Protein AF-A4EX62-F1 (afdb_monomer)

Solvent-accessible surface area (backbone atoms only — not comparable to full-atom values): 4012 Å²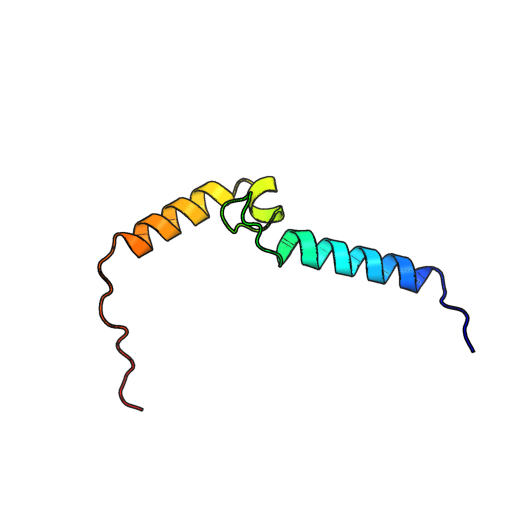 total; per-residue (Å²): 140,83,83,84,51,76,68,55,58,54,53,51,50,52,53,47,51,50,42,50,33,68,69,36,63,34,72,95,57,77,58,35,28,54,46,37,53,73,74,65,45,42,66,60,54,51,54,51,51,50,55,54,71,68,43,76,82,70,75,80,79,74,67,85,128

Structure (mmCIF, N/CA/C/O backbone):
data_AF-A4EX62-F1
#
_entry.id   AF-A4EX62-F1
#
loop_
_atom_site.group_PDB
_atom_site.id
_atom_site.type_symbol
_atom_site.label_atom_id
_atom_site.label_alt_id
_atom_site.label_comp_id
_atom_site.label_asym_id
_atom_site.label_entity_id
_atom_site.label_seq_id
_atom_site.pdbx_PDB_ins_code
_atom_site.Cartn_x
_atom_site.Cartn_y
_atom_site.Cartn_z
_atom_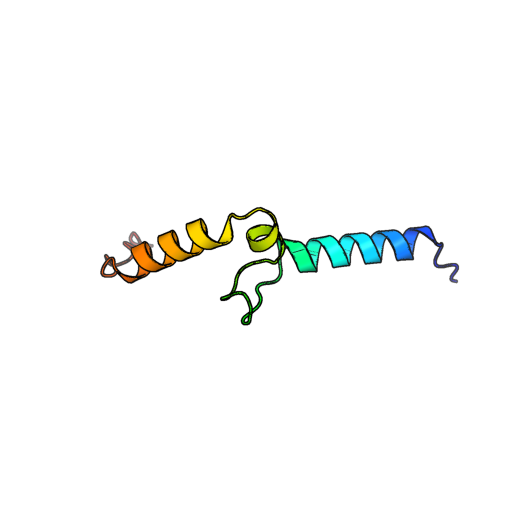site.occupancy
_atom_site.B_iso_or_equiv
_atom_site.auth_seq_id
_atom_site.auth_comp_id
_atom_site.auth_asym_id
_atom_site.auth_atom_id
_atom_site.pdbx_PDB_model_num
ATOM 1 N N . MET A 1 1 ? 34.334 0.777 -20.141 1.00 50.00 1 MET A N 1
ATOM 2 C CA . MET A 1 1 ? 33.283 1.118 -19.151 1.00 50.00 1 MET A CA 1
ATOM 3 C C . MET A 1 1 ? 32.329 2.079 -19.858 1.00 50.00 1 MET A C 1
ATOM 5 O O . MET A 1 1 ? 32.823 3.071 -20.355 1.00 50.00 1 MET A O 1
ATOM 9 N N . CYS A 1 2 ? 31.030 1.870 -20.050 1.00 49.69 2 CYS A N 1
ATOM 10 C CA . CYS A 1 2 ? 30.063 1.022 -19.368 1.00 49.69 2 CYS A CA 1
ATOM 11 C C . CYS A 1 2 ? 28.888 0.768 -20.336 1.00 49.69 2 CYS A C 1
ATOM 13 O O . CYS A 1 2 ? 28.285 1.721 -20.822 1.00 49.69 2 CYS A O 1
ATOM 15 N N . CYS A 1 3 ? 28.565 -0.495 -20.620 1.00 54.88 3 CYS A N 1
ATOM 16 C CA . CYS A 1 3 ? 27.282 -0.864 -21.215 1.00 54.88 3 CYS A CA 1
ATOM 17 C C . CYS A 1 3 ? 26.361 -1.237 -20.050 1.00 54.88 3 CYS A C 1
ATOM 19 O O . CYS A 1 3 ? 26.436 -2.359 -19.555 1.00 54.88 3 CYS A O 1
ATOM 21 N N . ARG A 1 4 ? 25.519 -0.312 -19.570 1.00 59.12 4 ARG A N 1
ATOM 22 C CA . ARG A 1 4 ? 24.373 -0.702 -18.735 1.00 59.12 4 ARG A CA 1
ATOM 23 C C . ARG A 1 4 ? 23.408 -1.459 -19.645 1.00 59.12 4 ARG A C 1
ATOM 25 O O . ARG A 1 4 ? 22.692 -0.858 -20.438 1.00 59.12 4 ARG A O 1
ATOM 32 N N . ALA A 1 5 ? 23.490 -2.785 -19.613 1.00 68.06 5 ALA A N 1
ATOM 33 C CA . ALA A 1 5 ? 22.652 -3.658 -20.421 1.00 68.06 5 ALA A CA 1
ATOM 34 C C . ALA A 1 5 ? 21.174 -3.475 -20.038 1.00 68.06 5 ALA A C 1
ATOM 36 O O . ALA A 1 5 ? 20.859 -3.241 -18.874 1.00 68.06 5 ALA A O 1
ATOM 37 N N . ALA A 1 6 ? 20.260 -3.634 -20.998 1.00 64.25 6 ALA A N 1
ATOM 38 C CA . ALA A 1 6 ? 18.813 -3.455 -20.811 1.00 64.25 6 ALA A CA 1
ATOM 39 C C . ALA A 1 6 ? 18.207 -4.265 -19.639 1.00 64.25 6 ALA A C 1
ATOM 41 O O . ALA A 1 6 ? 17.161 -3.897 -19.106 1.00 64.25 6 ALA A O 1
ATOM 42 N N . GLY A 1 7 ? 18.880 -5.333 -19.192 1.00 72.19 7 GLY A N 1
ATOM 43 C CA . GLY A 1 7 ? 18.506 -6.085 -17.992 1.00 72.19 7 GLY A CA 1
ATOM 44 C C . GLY A 1 7 ? 18.618 -5.297 -16.679 1.00 72.19 7 GLY A C 1
ATOM 45 O O . GLY A 1 7 ? 17.904 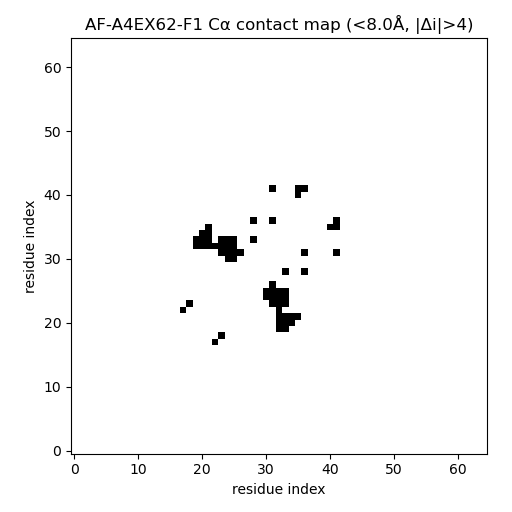-5.615 -15.734 1.00 72.19 7 GLY A O 1
ATOM 46 N N . ASP A 1 8 ? 19.462 -4.264 -16.600 1.00 86.19 8 ASP A N 1
ATOM 47 C CA . ASP A 1 8 ? 19.620 -3.420 -15.402 1.00 86.19 8 ASP A CA 1
ATOM 48 C C . ASP A 1 8 ? 18.397 -2.511 -15.196 1.00 86.19 8 ASP A C 1
ATOM 50 O O . ASP A 1 8 ? 17.872 -2.401 -14.092 1.00 86.19 8 ASP A O 1
ATOM 54 N N . LEU A 1 9 ? 17.857 -1.938 -16.279 1.00 88.69 9 LEU A N 1
ATOM 55 C CA . LEU A 1 9 ? 16.667 -1.086 -16.202 1.00 88.69 9 LEU A CA 1
ATOM 56 C C . LEU A 1 9 ? 15.445 -1.864 -15.702 1.00 88.69 9 LEU A C 1
ATOM 58 O O . LEU A 1 9 ? 14.728 -1.384 -14.829 1.00 88.69 9 LEU A O 1
ATOM 62 N N . ARG A 1 10 ? 15.212 -3.071 -16.230 1.00 92.44 10 ARG A N 1
ATOM 63 C CA . ARG A 1 10 ? 14.067 -3.883 -15.805 1.00 92.44 10 ARG A CA 1
ATOM 64 C C . ARG A 1 10 ? 14.175 -4.282 -14.336 1.00 92.44 10 ARG A C 1
ATOM 66 O O . ARG A 1 10 ? 13.202 -4.134 -13.611 1.00 92.44 10 ARG A O 1
ATOM 73 N N . GLN A 1 11 ? 15.365 -4.680 -13.886 1.00 92.56 11 GLN A N 1
ATOM 74 C CA . GLN A 1 11 ? 15.607 -4.978 -12.472 1.00 92.56 11 GLN A CA 1
ATOM 75 C C . GLN A 1 11 ? 15.374 -3.757 -11.575 1.00 92.56 11 GLN A C 1
ATOM 77 O O . GLN A 1 11 ? 14.783 -3.886 -10.506 1.00 92.56 11 GLN A O 1
ATOM 82 N N . GLN A 1 12 ? 15.786 -2.565 -12.011 1.00 94.25 12 GLN A N 1
ATOM 83 C CA . GLN A 1 12 ? 15.540 -1.330 -11.264 1.00 94.25 12 GLN A CA 1
ATOM 84 C C . GLN A 1 12 ? 14.051 -0.965 -11.212 1.00 94.25 12 GLN A C 1
ATOM 86 O O . GLN A 1 12 ? 13.572 -0.525 -10.168 1.00 94.25 12 GLN A O 1
ATOM 91 N N . ILE A 1 13 ? 13.309 -1.178 -12.302 1.00 95.19 13 ILE A N 1
ATOM 92 C CA . ILE A 1 13 ? 11.855 -0.976 -12.330 1.00 95.19 13 ILE A CA 1
ATOM 93 C C . ILE A 1 13 ? 11.163 -1.975 -11.400 1.00 95.19 13 ILE A C 1
ATOM 95 O O . ILE A 1 13 ? 10.342 -1.563 -10.585 1.00 95.19 13 ILE A O 1
ATOM 99 N N . ASP A 1 14 ? 11.518 -3.257 -11.467 1.00 95.75 14 ASP A N 1
ATOM 100 C CA . ASP A 1 14 ? 10.927 -4.293 -10.616 1.00 95.75 14 ASP A CA 1
ATOM 101 C C . ASP A 1 14 ? 11.195 -4.001 -9.128 1.00 95.75 14 ASP A C 1
ATOM 103 O O . ASP A 1 14 ? 10.281 -4.061 -8.303 1.00 95.75 14 ASP A O 1
ATOM 107 N N . ALA A 1 15 ? 12.418 -3.577 -8.787 1.00 95.81 15 ALA A N 1
ATOM 108 C CA . ALA A 1 15 ? 12.774 -3.160 -7.432 1.00 95.81 15 ALA A CA 1
ATOM 109 C C . ALA A 1 15 ? 11.980 -1.927 -6.969 1.00 95.81 15 ALA A C 1
ATOM 111 O O . ALA A 1 15 ? 11.521 -1.870 -5.825 1.00 95.81 15 ALA A O 1
ATOM 112 N N . PHE A 1 16 ? 11.781 -0.946 -7.854 1.00 95.88 16 PHE A N 1
ATOM 113 C CA . PHE A 1 16 ? 10.964 0.226 -7.556 1.00 95.88 16 PHE A CA 1
ATOM 114 C C . PHE A 1 16 ? 9.501 -0.154 -7.297 1.00 95.88 16 PHE A C 1
ATOM 116 O O . PHE A 1 16 ? 8.914 0.310 -6.318 1.00 95.88 16 PHE A O 1
ATOM 123 N N . VAL A 1 17 ? 8.921 -1.009 -8.144 1.00 96.75 17 VAL A N 1
ATOM 124 C CA . VAL A 1 17 ? 7.531 -1.469 -8.023 1.00 96.75 17 VAL A CA 1
ATOM 125 C C . VAL A 1 17 ? 7.321 -2.232 -6.714 1.00 96.75 17 VAL A C 1
ATOM 127 O O . VAL A 1 17 ? 6.356 -1.935 -6.005 1.00 96.75 17 VAL A O 1
ATOM 130 N N . ASP A 1 18 ? 8.227 -3.150 -6.351 1.00 96.75 18 ASP A N 1
ATOM 131 C CA . ASP A 1 18 ? 8.166 -3.862 -5.064 1.00 96.75 18 ASP A CA 1
ATOM 132 C C . ASP A 1 18 ? 8.173 -2.875 -3.893 1.00 96.75 18 ASP A C 1
ATOM 134 O O . ASP A 1 18 ? 7.290 -2.887 -3.029 1.00 96.75 18 ASP A O 1
ATOM 138 N N . GLN A 1 19 ? 9.136 -1.953 -3.895 1.00 96.25 19 GLN A N 1
ATOM 139 C CA . GLN A 1 19 ? 9.294 -1.003 -2.807 1.00 96.25 19 GLN A CA 1
ATOM 140 C C . GLN A 1 19 ? 8.097 -0.056 -2.674 1.00 96.25 19 GLN A C 1
ATOM 142 O O . GLN A 1 19 ? 7.634 0.186 -1.555 1.00 96.25 19 GLN A O 1
ATOM 147 N N . TYR A 1 20 ? 7.576 0.469 -3.782 1.00 96.75 20 TYR A N 1
ATOM 148 C CA . TYR A 1 20 ? 6.437 1.380 -3.754 1.00 96.75 20 TYR A CA 1
ATOM 149 C C . TYR A 1 20 ? 5.167 0.670 -3.278 1.00 96.75 20 TYR A C 1
ATOM 151 O O . TYR A 1 20 ? 4.501 1.147 -2.362 1.00 96.75 20 TYR A O 1
ATOM 159 N N . ASN A 1 21 ? 4.855 -0.493 -3.851 1.00 96.69 21 ASN A N 1
ATOM 160 C CA . ASN A 1 21 ? 3.584 -1.163 -3.588 1.00 96.69 21 ASN A CA 1
ATOM 161 C C . ASN A 1 21 ? 3.539 -1.868 -2.233 1.00 96.69 21 ASN A C 1
ATOM 163 O O . ASN A 1 21 ? 2.467 -1.933 -1.629 1.00 96.69 21 ASN A O 1
ATOM 167 N N . HIS A 1 22 ? 4.669 -2.394 -1.754 1.00 95.81 22 HIS A N 1
ATOM 168 C CA . HIS A 1 22 ? 4.690 -3.241 -0.561 1.00 95.81 22 HIS A CA 1
ATOM 169 C C . HIS A 1 22 ? 5.350 -2.602 0.658 1.00 95.81 22 HIS A C 1
ATOM 171 O O . HIS A 1 22 ? 5.040 -2.998 1.779 1.00 95.81 22 HIS A O 1
ATOM 177 N N . ARG A 1 23 ? 6.255 -1.632 0.479 1.00 93.44 23 ARG A N 1
ATOM 178 C CA . ARG A 1 23 ? 7.084 -1.117 1.587 1.00 93.44 23 ARG A CA 1
ATOM 179 C C . ARG A 1 23 ? 6.830 0.346 1.922 1.00 93.44 23 ARG A C 1
ATOM 181 O O . ARG A 1 23 ? 7.233 0.795 2.994 1.00 93.44 23 ARG A O 1
ATOM 188 N N . ARG A 1 24 ? 6.192 1.104 1.030 1.00 95.50 24 ARG A N 1
ATOM 189 C CA . ARG A 1 24 ? 5.917 2.524 1.248 1.00 95.50 24 ARG A CA 1
ATOM 190 C C . ARG A 1 24 ? 4.520 2.723 1.823 1.00 95.50 24 ARG A C 1
ATOM 192 O O . ARG A 1 24 ? 3.538 2.245 1.273 1.00 95.50 24 ARG A O 1
ATOM 199 N N . TYR A 1 25 ? 4.443 3.463 2.923 1.00 95.81 25 TYR A N 1
ATOM 200 C CA . TYR A 1 25 ? 3.179 3.882 3.520 1.00 95.81 25 TYR A CA 1
ATOM 201 C C . TYR A 1 25 ? 2.813 5.272 3.010 1.00 95.81 25 TYR A C 1
ATOM 203 O O . TYR A 1 25 ? 3.669 6.156 2.952 1.00 95.81 25 TYR A O 1
ATOM 211 N N . HIS A 1 26 ? 1.550 5.458 2.633 1.00 95.12 26 HIS A N 1
ATOM 212 C CA . HIS A 1 26 ? 1.075 6.721 2.071 1.00 95.12 26 HIS A CA 1
ATOM 213 C C . HIS A 1 26 ? 0.050 7.379 2.988 1.00 95.12 26 HIS A C 1
ATOM 215 O O . HIS A 1 26 ? -0.941 6.755 3.365 1.00 95.12 26 HIS A O 1
ATOM 221 N N . GLU A 1 27 ? 0.254 8.657 3.305 1.00 95.69 27 GLU A N 1
ATOM 222 C CA . GLU A 1 27 ? -0.642 9.434 4.172 1.00 95.69 27 GLU A CA 1
ATOM 223 C C . GLU A 1 27 ? -2.063 9.524 3.604 1.00 95.69 27 GLU A C 1
ATOM 225 O O . GLU A 1 27 ? -3.033 9.324 4.334 1.00 95.69 27 GLU A O 1
ATOM 230 N N . SER A 1 28 ? -2.190 9.706 2.285 1.00 95.44 28 SER A N 1
ATOM 231 C CA . SER A 1 28 ? -3.477 9.695 1.576 1.00 95.44 28 SER A CA 1
ATOM 232 C C . SER A 1 28 ? -4.220 8.357 1.681 1.00 95.44 28 SER A C 1
ATOM 234 O O . SER A 1 28 ? -5.438 8.320 1.536 1.00 95.44 28 SER A O 1
ATOM 236 N N . LEU A 1 29 ? -3.503 7.268 1.980 1.00 95.75 29 LEU A N 1
ATOM 237 C CA . LEU A 1 29 ? -4.045 5.929 2.221 1.00 95.75 29 LEU A CA 1
ATOM 238 C C . LEU A 1 29 ? -4.068 5.585 3.716 1.00 95.75 29 LEU A C 1
ATOM 240 O O . LEU A 1 29 ? -4.006 4.415 4.081 1.00 95.75 29 LEU A O 1
ATOM 244 N N . GLN A 1 30 ? -4.111 6.588 4.597 1.00 96.69 30 GLN A N 1
ATOM 245 C CA . GLN A 1 30 ? -4.099 6.400 6.053 1.00 96.69 30 GLN A CA 1
ATOM 246 C C . GLN A 1 30 ? -2.872 5.617 6.553 1.00 96.69 30 GLN A C 1
ATOM 248 O O . GLN A 1 3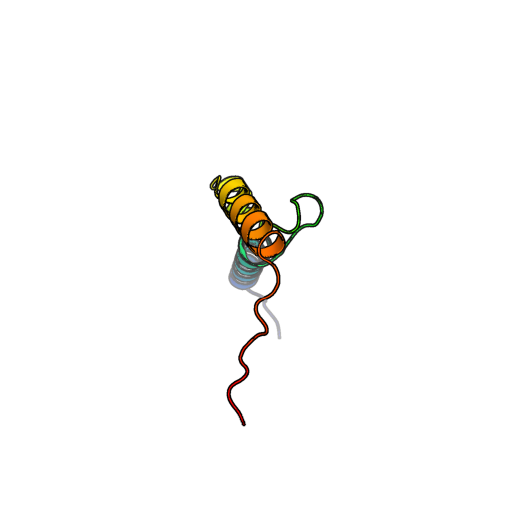0 ? -2.943 4.815 7.492 1.00 96.69 30 GLN A O 1
ATOM 253 N N . ASN A 1 31 ? -1.722 5.859 5.921 1.00 96.50 31 ASN A N 1
ATOM 254 C CA . ASN A 1 31 ? -0.466 5.157 6.171 1.00 96.50 31 ASN A CA 1
ATOM 255 C C . ASN A 1 31 ? -0.597 3.637 5.985 1.00 96.50 31 ASN A C 1
ATOM 257 O O . ASN A 1 31 ? -0.160 2.845 6.831 1.00 96.50 31 ASN A O 1
ATOM 261 N N . LEU A 1 32 ? -1.244 3.235 4.892 1.00 97.25 32 LEU A N 1
ATOM 262 C CA . 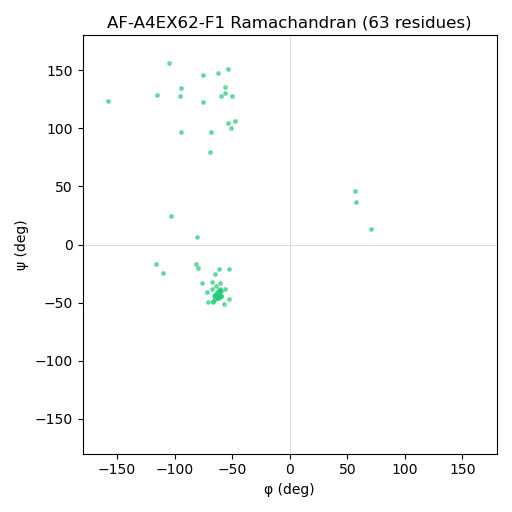LEU A 1 32 ? -1.257 1.868 4.377 1.00 97.25 32 LEU A CA 1
ATOM 263 C C . LEU A 1 32 ? -0.350 1.760 3.149 1.00 97.25 32 LEU A C 1
ATOM 265 O O . LEU A 1 32 ? -0.094 2.758 2.466 1.00 97.25 32 LEU A 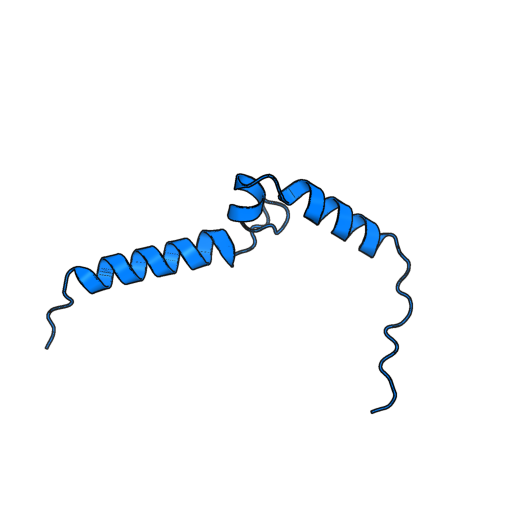O 1
ATOM 269 N N . ALA A 1 33 ? 0.127 0.543 2.885 1.00 97.31 33 ALA A N 1
ATOM 270 C CA . ALA A 1 33 ? 0.813 0.236 1.641 1.00 97.31 33 ALA A CA 1
ATOM 271 C C . ALA A 1 33 ? -0.205 0.119 0.490 1.00 97.31 33 ALA A C 1
ATOM 273 O O . ALA A 1 33 ? -1.317 -0.380 0.715 1.00 97.31 33 ALA A O 1
ATOM 274 N N . PRO A 1 34 ? 0.141 0.524 -0.746 1.00 98.12 34 PRO A N 1
ATOM 275 C CA . PRO A 1 34 ? -0.770 0.430 -1.885 1.00 98.12 34 PRO A CA 1
ATOM 276 C C . PRO A 1 34 ? -1.287 -0.994 -2.121 1.00 98.12 34 PRO A C 1
ATOM 278 O O . PRO A 1 34 ? -2.473 -1.180 -2.394 1.00 98.12 34 PRO A O 1
ATOM 281 N N . ALA A 1 35 ? -0.440 -2.013 -1.933 1.00 98.00 35 ALA A N 1
ATOM 282 C CA . ALA A 1 35 ? -0.844 -3.410 -2.048 1.00 98.00 35 ALA A CA 1
ATOM 283 C C . ALA A 1 35 ? -1.944 -3.789 -1.040 1.00 98.00 35 ALA A C 1
ATOM 285 O O . ALA A 1 35 ? -2.868 -4.520 -1.387 1.00 98.00 35 ALA A O 1
ATOM 286 N N . ASP A 1 36 ? -1.902 -3.291 0.196 1.00 97.62 36 ASP A N 1
ATOM 287 C CA . ASP A 1 36 ? -2.931 -3.609 1.195 1.00 97.62 36 ASP A CA 1
ATOM 288 C C . ASP A 1 36 ? -4.292 -3.016 0.836 1.00 97.62 36 ASP A C 1
ATOM 290 O O . ASP A 1 36 ? -5.328 -3.614 1.137 1.00 97.62 36 ASP A O 1
ATOM 294 N N . VAL A 1 37 ? -4.300 -1.861 0.171 1.00 97.06 37 VAL A N 1
ATOM 295 C CA . VAL A 1 37 ? -5.522 -1.258 -0.367 1.00 97.06 37 VAL A CA 1
ATOM 296 C C . VAL A 1 37 ? -6.023 -2.062 -1.564 1.00 97.06 37 VAL A C 1
ATOM 298 O O . VAL A 1 37 ? -7.186 -2.458 -1.577 1.00 97.06 37 VAL A O 1
ATOM 301 N N . TYR A 1 38 ? -5.145 -2.375 -2.522 1.00 97.06 38 TYR A N 1
ATOM 302 C CA . TYR A 1 38 ? -5.496 -3.132 -3.726 1.00 97.06 38 TYR A CA 1
ATOM 303 C C . TYR A 1 38 ? -6.058 -4.526 -3.408 1.00 97.06 38 TYR A C 1
ATOM 305 O O . TYR A 1 38 ? -7.091 -4.919 -3.941 1.00 97.06 38 TYR A O 1
ATOM 313 N N . PHE A 1 39 ? -5.433 -5.254 -2.478 1.00 97.50 39 PHE A N 1
ATOM 314 C CA . PHE A 1 39 ? -5.894 -6.576 -2.039 1.00 97.50 39 PHE A CA 1
ATOM 315 C C . PHE A 1 39 ? -7.037 -6.520 -1.005 1.00 97.50 39 PHE A C 1
ATOM 317 O O . PHE A 1 39 ? -7.394 -7.550 -0.435 1.00 97.50 39 PHE A O 1
ATOM 324 N N . GLY A 1 40 ? -7.593 -5.339 -0.706 1.00 96.25 40 GLY A N 1
ATOM 325 C CA . GLY A 1 40 ? -8.739 -5.183 0.201 1.00 96.25 40 GLY A CA 1
ATOM 326 C C . GLY A 1 40 ? -8.443 -5.435 1.687 1.00 96.25 40 GLY A C 1
ATOM 327 O O . GLY A 1 40 ? -9.364 -5.544 2.496 1.00 96.25 40 GLY A O 1
ATOM 328 N N . ARG A 1 41 ? -7.168 -5.505 2.084 1.00 97.31 41 ARG A N 1
ATOM 329 C CA . ARG A 1 41 ? -6.730 -5.736 3.474 1.00 97.31 41 ARG A CA 1
ATOM 330 C C . ARG A 1 41 ? -6.752 -4.471 4.336 1.00 97.31 41 ARG A C 1
ATOM 332 O O . ARG A 1 41 ? -6.756 -4.574 5.564 1.00 97.31 41 ARG A O 1
ATOM 339 N N . GLY A 1 42 ? -6.820 -3.290 3.717 1.00 96.69 42 GLY A N 1
ATOM 340 C CA . GLY A 1 42 ? -6.723 -1.997 4.401 1.00 96.69 42 GLY A CA 1
ATOM 341 C C . GLY A 1 42 ? -7.690 -1.824 5.576 1.00 96.69 42 GLY A C 1
ATOM 342 O O . GLY A 1 42 ? -7.268 -1.477 6.678 1.00 96.69 42 GLY A O 1
ATOM 343 N N . GLN A 1 43 ? -8.969 -2.165 5.397 1.00 96.69 43 GLN A N 1
ATOM 344 C CA . GLN A 1 43 ? -9.974 -2.001 6.457 1.00 96.69 43 GLN A CA 1
ATOM 345 C C . GLN A 1 43 ? -9.703 -2.881 7.681 1.00 96.69 43 GLN A C 1
ATOM 347 O O . GL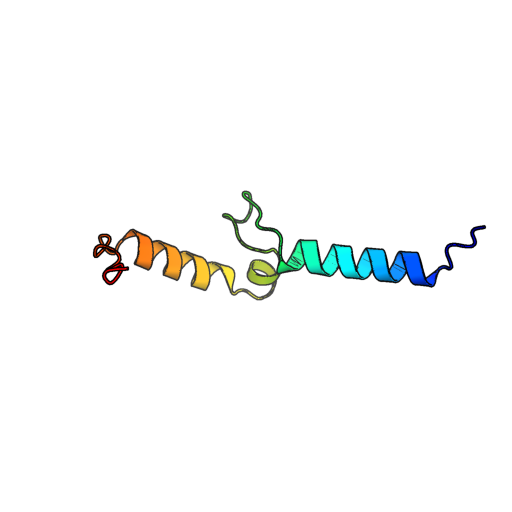N A 1 43 ? -9.942 -2.463 8.815 1.00 96.69 43 GLN A O 1
ATOM 352 N N . THR A 1 44 ? -9.180 -4.088 7.476 1.00 97.44 44 THR A N 1
ATOM 353 C CA . THR A 1 44 ? -8.815 -4.993 8.572 1.00 97.44 44 THR A CA 1
ATOM 354 C C . THR A 1 44 ? -7.660 -4.418 9.389 1.00 97.44 44 THR A C 1
ATOM 356 O O . THR A 1 44 ? -7.732 -4.392 10.619 1.00 97.44 44 THR A O 1
ATOM 359 N N . ILE A 1 45 ? -6.638 -3.883 8.713 1.00 96.25 45 ILE A N 1
ATOM 360 C CA . ILE A 1 45 ? -5.476 -3.252 9.353 1.00 96.25 45 ILE A CA 1
ATOM 361 C C . ILE A 1 45 ? -5.917 -2.044 10.186 1.00 96.25 45 ILE A C 1
ATOM 363 O O . ILE A 1 45 ? -5.524 -1.905 11.346 1.00 96.25 45 ILE A O 1
ATOM 367 N N . LEU A 1 46 ? -6.775 -1.190 9.632 1.00 96.62 46 LEU A N 1
ATOM 368 C CA . LEU A 1 46 ? -7.262 0.008 10.317 1.00 96.62 46 LEU A CA 1
ATOM 369 C C . LEU A 1 46 ? -8.106 -0.334 11.548 1.00 96.62 46 LEU A C 1
ATOM 371 O O . LEU A 1 46 ? -7.868 0.219 12.621 1.00 96.62 46 LEU A O 1
ATOM 375 N N . LYS A 1 47 ? -9.012 -1.315 11.445 1.00 96.25 47 LYS A N 1
ATOM 376 C CA . LYS A 1 47 ? -9.785 -1.811 12.597 1.00 96.25 47 LYS A CA 1
ATOM 377 C C . LYS A 1 47 ? -8.881 -2.369 13.694 1.00 96.25 47 LYS A C 1
ATOM 379 O O . LYS A 1 47 ? -9.132 -2.143 14.876 1.00 96.25 47 LYS A O 1
ATOM 384 N N . GLN A 1 48 ? -7.821 -3.090 13.332 1.00 95.38 48 GLN A N 1
ATOM 385 C CA . GLN A 1 48 ? -6.852 -3.583 14.309 1.00 95.38 48 GLN A CA 1
ATOM 386 C C . GLN A 1 48 ? -6.108 -2.430 14.995 1.00 95.38 48 GLN A C 1
ATOM 388 O O . GLN A 1 48 ? -5.988 -2.439 16.220 1.00 95.38 48 GLN A O 1
ATOM 393 N N . ARG A 1 49 ? -5.671 -1.416 14.236 1.00 94.81 49 ARG A N 1
ATOM 394 C CA . ARG A 1 49 ? -5.027 -0.211 14.786 1.00 94.81 49 ARG A CA 1
ATOM 395 C C . ARG A 1 49 ? -5.951 0.532 15.749 1.00 94.81 49 ARG A C 1
ATOM 397 O O . ARG A 1 49 ? -5.512 0.897 16.836 1.00 94.81 49 ARG A O 1
ATOM 404 N N . GLU A 1 50 ? -7.225 0.707 15.403 1.00 94.31 50 GLU A N 1
ATOM 405 C CA . GLU A 1 50 ? -8.209 1.306 16.311 1.00 94.31 50 GLU A CA 1
ATOM 406 C C . GLU A 1 50 ? -8.377 0.494 17.597 1.00 94.31 50 GLU A C 1
ATOM 408 O O . GLU A 1 50 ? -8.388 1.063 18.685 1.00 94.31 50 GLU A O 1
ATOM 413 N N . ARG A 1 51 ? -8.470 -0.838 17.500 1.00 93.62 51 ARG A N 1
ATOM 414 C CA . ARG A 1 51 ? -8.574 -1.707 18.682 1.00 93.62 51 ARG A CA 1
ATOM 415 C C . ARG A 1 51 ? -7.358 -1.589 19.591 1.00 93.62 51 ARG A C 1
ATOM 417 O O . ARG A 1 51 ? -7.534 -1.623 20.801 1.00 93.62 51 ARG A O 1
ATOM 424 N N . ILE A 1 52 ? -6.155 -1.473 19.028 1.00 89.62 52 ILE A N 1
ATOM 425 C CA . ILE A 1 52 ? -4.925 -1.274 19.805 1.00 89.62 52 ILE A CA 1
ATOM 426 C C . ILE A 1 52 ? -4.960 0.095 20.484 1.00 89.62 52 ILE A C 1
ATOM 428 O O . ILE A 1 52 ? -4.797 0.150 21.691 1.00 89.62 52 ILE A O 1
ATOM 432 N N . LYS A 1 53 ? -5.281 1.169 19.751 1.00 87.81 53 LYS A N 1
ATOM 433 C CA . LYS A 1 53 ? -5.390 2.526 20.317 1.00 87.81 53 LYS A CA 1
ATOM 434 C C . LYS A 1 53 ? -6.457 2.659 21.409 1.00 87.81 53 LYS A C 1
ATOM 436 O O . LYS A 1 53 ? -6.304 3.468 22.313 1.00 87.81 53 LYS A O 1
ATOM 441 N N . ARG A 1 54 ? -7.563 1.913 21.306 1.00 88.31 54 ARG A N 1
ATOM 442 C CA . ARG A 1 54 ? -8.652 1.917 22.302 1.00 88.31 54 ARG A CA 1
ATOM 443 C C . ARG A 1 54 ? -8.343 1.066 23.530 1.00 88.31 54 ARG A C 1
ATOM 445 O O . ARG A 1 54 ? -9.002 1.240 24.551 1.00 88.31 54 ARG A O 1
ATOM 452 N N . LYS A 1 55 ? -7.398 0.127 23.442 1.00 79.31 55 LYS A N 1
ATOM 453 C CA . LYS A 1 55 ? -6.907 -0.556 24.635 1.00 79.31 55 LYS A CA 1
ATOM 454 C C . LYS A 1 55 ? -5.994 0.435 25.358 1.00 79.31 55 LYS A C 1
ATOM 456 O O . LYS A 1 55 ? -5.050 0.902 24.731 1.00 79.31 55 LYS A O 1
ATOM 461 N N . PRO A 1 56 ? -6.262 0.774 26.631 1.00 64.38 56 PRO A N 1
ATOM 462 C CA . PRO A 1 56 ? -5.298 1.541 27.403 1.00 64.38 56 PRO A CA 1
ATOM 463 C C . PRO A 1 56 ? -3.984 0.766 27.386 1.00 64.38 56 PRO A C 1
ATOM 465 O O . PRO A 1 56 ? -4.008 -0.463 27.520 1.00 64.38 56 PRO A O 1
ATOM 468 N N . ASP A 1 57 ? -2.875 1.469 27.163 1.00 65.94 57 ASP A N 1
ATOM 469 C CA . ASP A 1 57 ? -1.538 0.893 27.207 1.00 65.94 57 ASP A CA 1
ATOM 470 C C . ASP A 1 57 ? -1.392 0.138 28.532 1.00 65.94 57 ASP A C 1
ATOM 472 O O . ASP A 1 57 ? -1.179 0.734 29.589 1.00 65.94 57 ASP A O 1
ATOM 476 N N . GLN A 1 58 ? -1.530 -1.193 28.507 1.00 62.19 58 GLN A N 1
ATOM 477 C CA . GLN A 1 58 ? -0.886 -1.964 29.553 1.00 62.19 58 GLN A CA 1
ATOM 478 C C . GLN A 1 58 ? 0.591 -1.626 29.410 1.00 62.19 58 GLN A C 1
ATOM 480 O O . GLN A 1 58 ? 1.101 -1.713 28.285 1.00 62.19 58 GLN A O 1
ATOM 485 N N . PRO A 1 59 ? 1.262 -1.203 30.495 1.00 59.81 59 PRO A N 1
ATOM 486 C CA . PRO A 1 59 ? 2.671 -0.889 30.420 1.00 59.81 59 PRO A CA 1
ATOM 487 C C . PRO A 1 59 ? 3.352 -2.076 29.755 1.00 59.81 59 PRO A C 1
ATOM 489 O O . PRO A 1 59 ? 3.127 -3.230 30.135 1.00 59.81 59 PRO A O 1
ATOM 492 N N . HIS A 1 60 ? 4.115 -1.779 28.708 1.00 64.44 60 HIS A N 1
ATOM 493 C CA . HIS A 1 60 ? 5.067 -2.711 28.145 1.00 64.44 60 HIS A CA 1
ATOM 494 C C . HIS A 1 60 ? 5.846 -3.253 29.345 1.00 64.44 60 HIS A C 1
ATOM 496 O O . HIS A 1 60 ? 6.604 -2.522 29.975 1.00 64.44 60 HIS A O 1
ATOM 502 N N . ARG A 1 61 ? 5.597 -4.505 29.750 1.00 64.31 61 ARG A N 1
ATOM 503 C CA . ARG A 1 61 ? 6.489 -5.180 30.689 1.00 64.31 61 ARG A CA 1
ATOM 504 C C . ARG A 1 61 ? 7.767 -5.433 29.905 1.00 64.31 61 ARG A C 1
ATOM 506 O O . ARG A 1 61 ? 7.976 -6.525 29.387 1.00 64.31 61 ARG A O 1
ATOM 513 N N . SER A 1 62 ? 8.599 -4.407 29.774 1.00 59.47 62 SER A N 1
ATOM 514 C CA . SER A 1 62 ? 10.033 -4.605 29.698 1.00 59.47 62 SER A CA 1
ATOM 515 C C . SER A 1 62 ? 10.368 -5.422 30.941 1.00 59.47 62 SER A C 1
ATOM 517 O O . SER A 1 62 ? 10.279 -4.933 32.068 1.00 59.47 62 SER A O 1
ATOM 519 N N . GLY A 1 63 ? 10.621 -6.718 30.747 1.00 61.16 63 GLY A N 1
ATOM 520 C CA . GLY A 1 63 ? 11.268 -7.519 31.778 1.00 61.16 63 GLY A CA 1
ATOM 521 C C . GLY A 1 63 ? 12.572 -6.826 32.186 1.00 61.16 63 GLY A C 1
ATOM 522 O O . GLY A 1 63 ? 13.132 -6.089 31.366 1.00 61.16 63 GLY A O 1
ATOM 523 N N . PRO A 1 64 ? 13.025 -6.990 33.439 1.00 63.91 64 PRO A N 1
ATOM 524 C CA . PRO A 1 64 ? 14.269 -6.372 33.870 1.00 63.91 64 PRO A CA 1
ATOM 525 C C . PRO A 1 64 ? 15.396 -6.834 32.937 1.00 63.91 64 PRO A C 1
ATOM 527 O O . PRO A 1 64 ? 15.492 -8.025 32.634 1.00 63.91 64 PRO A O 1
ATOM 530 N N . VAL A 1 65 ? 16.161 -5.858 32.438 1.00 62.00 65 VAL A N 1
ATOM 531 C CA . VAL A 1 65 ? 17.420 -6.069 31.708 1.00 62.00 65 VAL A CA 1
ATOM 532 C C . VAL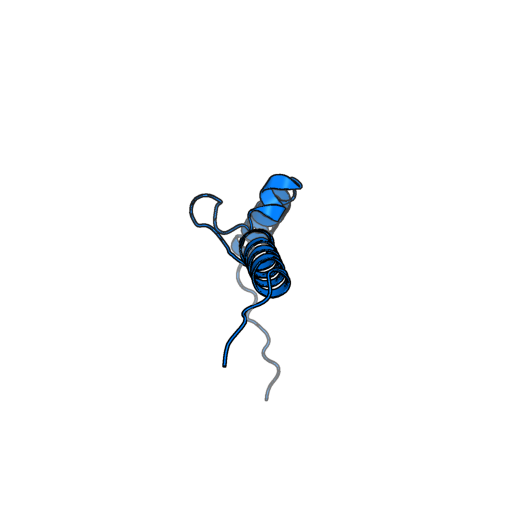 A 1 65 ? 18.435 -6.711 32.643 1.00 62.00 65 VAL A C 1
ATOM 534 O O . VAL A 1 65 ? 18.4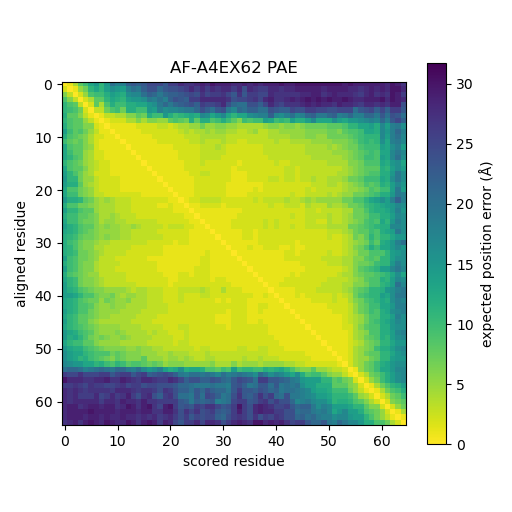77 -6.282 33.819 1.00 62.00 65 VAL A O 1
#

Sequence (65 aa):
MCCRAAGDLRQQIDAFVDQYNHRRYHESLQNLAPADVYFGRGQTILKQRERIKRKPDQPHRSGPV

Mean predicted aligned error: 8.96 Å

Foldseek 3Di:
DDDPDPVNVVVVVVVVCCCQQPPFFDVVLVGDHNVCVVVVVSVVVVVVVVVVVPPPDPDPPPDDD

Radius of gyration: 19.37 Å; Cα contacts (8 Å, |Δi|>4): 31; chains: 1; bounding box: 43×17×55 Å

Secondary structure (DSSP, 8-state):
-----HHHHHHHHHHHHHIIIII--BGGGTSB-HHHHHTT-HHHHHHHHHHHHHS----------

pLDDT: mean 86.12, std 15.24, range [49.69, 98.12]